Protein 3PLW (pdb70)

Foldseek 3Di:
DDDDDPVLVVLLVLQLQAFFLQVVVVVDGHRAWDWDFPDDDDDPPRSNQIHTHDPQQAEDPDPVVVCVVVVLRHHCHHDVPTHHQVSNCVSGNHSVVSSVVSCVVSVHDD

CATH classification: 3.30.40.190

Radius of gyration: 13.59 Å; Cα contacts (8 Å, |Δi|>4): 209; chains: 1; bounding box: 37×36×23 Å

Organism: Escherichia phage P1 (NCBI:txid2886926)

B-factor: mean 15.7, std 9.68, range [6.44, 81.88]

GO terms:
  GO:0008047 enzyme activator activity (F, EXP)

Solvent-accessible surface area: 6330 Å² total; per-residue (Å²): 91,75,112,35,73,71,91,2,121,151,26,5,96,34,0,33,87,18,25,0,3,0,2,102,77,58,67,54,116,25,120,150,37,56,51,7,35,29,49,41,139,93,52,122,21,2,12,61,74,10,0,0,0,8,122,76,0,19,104,80,28,2,65,70,119,45,52,148,152,76,71,35,12,2,0,7,83,62,60,69,153,26,16,15,118,183,63,0,48,138,54,14,64,38,14,104,97,0,12,41,37,0,24,129,65,25,142,27,185,122

InterPro domains:
  IPR031875 Recombination enhancement, RecA-dependent nuclease [PF16786] (80-182)

Sequence (110 aa):
GRTTPTAEEERRRRIIANALGALPCIACYMHGVISSNEEVSLHHIAGRTAPGCHKKQLPLCRWHHQHAAPAEVREKKYPWLVPVHADGVVGGKKEFTLLNKSEMELLADAYYEEMMANIMMH

Nearest PDB structures (foldseek):
  3plw-assembly1_A  TM=1.009E+00  e=2.346E-23  Punavirus P1
  3kds-assembly1_E  TM=2.703E-01  e=4.495E+00  Thermotoga maritima

Secondary structure (P-SEA, 3-state):
cccccaaaaaaaaaaaacccaaaaaacccccbbbbbbccccccccccccccccccccccccccaaaaaacccccccccccccccaaaaaaacccaaaaaaaaaaaacccc

Structure (mmCIF, N/CA/C/O backbone):
data_3PLW
#
_entry.id   3PLW
#
_cell.length_a   71.733
_cell.length_b   71.733
_cell.length_c   54.236
_cell.angle_alpha   90.000
_cell.angle_beta   90.000
_cell.angle_gamma   120.000
#
_symmetry.space_group_name_H-M   'P 32 2 1'
#
loop_
_entity.id
_entity.type
_entity.pdbx_description
1 polymer 'Recombination enhancement function protein'
2 non-polymer 'ZINC ION'
3 non-polymer 'SULFATE ION'
4 water water
#
loop_
_atom_site.group_PDB
_atom_site.id
_atom_site.type_symbol
_atom_site.label_atom_id
_atom_site.label_alt_id
_atom_site.label_comp_id
_atom_site.label_asym_id
_atom_site.label_entity_id
_atom_site.label_seq_id
_atom_site.pdbx_PDB_ins_code
_atom_site.Cartn_x
_atom_site.Cartn_y
_atom_site.Cartn_z
_atom_site.occupancy
_atom_site.B_iso_or_equiv
_atom_site.auth_seq_id
_atom_site.auth_comp_id
_atom_site.auth_asym_id
_atom_site.auth_atom_id
_atom_site.pdbx_PDB_model_num
ATOM 1 N N . GLY A 1 77 ? 6.569 23.586 10.588 1.00 21.72 77 GLY A N 1
ATOM 2 C CA . GLY A 1 77 ? 6.524 24.834 11.409 1.00 20.54 77 GLY A CA 1
ATOM 3 C C . GLY A 1 77 ? 5.825 25.988 10.705 1.00 19.98 77 GLY A C 1
ATOM 4 O O . GLY A 1 77 ? 5.069 25.791 9.747 1.00 21.06 77 GLY A O 1
ATOM 5 N N . ARG A 1 78 ? 6.093 27.199 11.179 1.00 17.85 78 ARG A N 1
ATOM 6 C CA . ARG A 1 78 ? 5.488 28.410 10.633 1.00 16.19 78 ARG A CA 1
ATOM 7 C C . ARG A 1 78 ? 6.206 28.827 9.342 1.00 15.78 78 ARG A C 1
ATOM 8 O O . ARG A 1 78 ? 7.434 28.837 9.299 1.00 15.24 78 ARG A O 1
ATOM 16 N N . THR A 1 79 ? 5.462 29.184 8.287 1.00 15.62 79 THR A N 1
ATOM 17 C CA A THR A 1 79 ? 6.135 29.654 7.063 0.00 15.92 79 THR A CA 1
ATOM 18 C CA B THR A 1 79 ? 6.127 29.656 7.066 1.00 16.27 79 THR A CA 1
ATOM 19 C C . THR A 1 79 ? 6.886 30.970 7.374 1.00 14.79 79 THR A C 1
ATOM 20 O O . THR A 1 79 ? 6.402 31.788 8.161 1.00 13.55 79 THR A O 1
ATOM 27 N N . PRO A 1 80 ? 8.088 31.151 6.814 1.00 14.73 80 PRO A N 1
ATOM 28 C CA . PRO A 1 80 ? 8.847 32.355 7.134 1.00 14.49 80 PRO A CA 1
ATOM 29 C C . PRO A 1 80 ? 8.232 33.625 6.553 1.00 13.61 80 PRO A C 1
ATOM 30 O O . PRO A 1 80 ? 7.614 33.597 5.477 1.00 14.43 80 PRO A O 1
ATOM 34 N N . THR A 1 81 ? 8.404 34.735 7.259 1.00 12.18 81 THR A N 1
ATOM 35 C CA . THR A 1 81 ? 8.037 36.040 6.716 1.00 11.65 81 THR A CA 1
ATOM 36 C C . THR A 1 81 ? 9.043 36.436 5.650 1.00 12.78 81 THR A C 1
ATOM 37 O O . THR A 1 81 ? 10.096 35.808 5.524 1.00 12.91 81 THR A O 1
ATOM 41 N N . ALA A 1 82 ? 8.728 37.483 4.897 1.00 13.25 82 ALA A N 1
ATOM 42 C CA . ALA A 1 82 ? 9.637 37.978 3.863 1.00 13.67 82 ALA A CA 1
ATOM 43 C C . ALA A 1 82 ? 10.965 38.405 4.487 1.00 14.43 82 ALA A C 1
ATOM 44 O O . ALA A 1 82 ? 12.036 38.103 3.924 1.00 14.16 82 ALA A O 1
ATOM 46 N N . GLU A 1 83 ? 10.909 39.068 5.646 1.00 14.16 83 GLU A N 1
ATOM 47 C CA A GLU A 1 83 ? 12.118 39.483 6.349 0.50 14.54 83 GLU A CA 1
ATOM 48 C CA B GLU A 1 83 ? 12.121 39.483 6.351 0.50 14.37 83 GLU A CA 1
ATOM 49 C C . GLU A 1 83 ? 12.920 38.269 6.808 1.00 14.06 83 GLU A C 1
ATOM 50 O O . GLU A 1 83 ? 14.143 38.244 6.668 1.00 13.73 83 GLU A O 1
ATOM 61 N N . GLU A 1 84 ? 12.235 37.254 7.328 1.00 12.90 84 GLU A N 1
ATOM 62 C CA . GLU A 1 84 ? 12.928 36.003 7.697 1.00 12.65 84 GLU A CA 1
ATOM 63 C C . GLU A 1 84 ? 13.593 35.338 6.491 1.00 13.32 84 GLU A C 1
ATOM 64 O O . GLU A 1 84 ? 14.704 34.817 6.602 1.00 13.39 84 GLU A O 1
ATOM 70 N N . ARG A 1 85 ? 12.914 35.343 5.342 1.00 13.28 85 ARG A N 1
ATOM 71 C CA A ARG A 1 85 ? 13.461 34.781 4.102 0.50 13.54 85 ARG A CA 1
ATOM 72 C CA B ARG A 1 85 ? 13.485 34.751 4.133 0.50 13.46 85 ARG A CA 1
ATOM 73 C C . ARG A 1 85 ? 14.738 35.509 3.699 1.00 13.42 85 ARG A C 1
ATOM 74 O O . ARG A 1 85 ? 15.729 34.881 3.295 1.00 13.52 85 ARG A O 1
ATOM 89 N N . ARG A 1 86 ? 14.715 36.836 3.794 1.00 13.14 86 ARG A N 1
ATOM 90 C CA A ARG A 1 86 ? 15.886 37.632 3.434 0.50 13.64 86 ARG A CA 1
ATOM 91 C CA B ARG A 1 86 ? 15.887 37.648 3.447 0.50 13.45 86 ARG A CA 1
ATOM 92 C C . ARG A 1 86 ? 17.080 37.281 4.321 1.00 13.50 86 ARG A C 1
ATOM 93 O O . ARG A 1 86 ? 18.198 37.067 3.822 1.00 13.94 86 ARG A O 1
ATOM 108 N N . ILE A 1 87 ? 16.842 37.201 5.626 1.00 12.55 87 ILE A N 1
ATOM 109 C CA A ILE A 1 87 ? 17.888 36.869 6.591 0.50 12.18 87 ILE A CA 1
ATOM 110 C CA B ILE A 1 87 ? 17.917 36.884 6.556 0.50 12.10 87 ILE A CA 1
ATOM 111 C C . ILE A 1 87 ? 18.398 35.442 6.387 1.00 11.71 87 ILE A C 1
ATOM 112 O O . ILE A 1 87 ? 19.620 35.209 6.314 1.00 11.12 87 ILE A O 1
ATOM 121 N N . ALA A 1 88 ? 17.469 34.493 6.297 1.00 11.21 88 ALA A N 1
ATOM 122 C CA . ALA A 1 88 ? 17.824 33.086 6.106 1.00 11.33 88 ALA A CA 1
ATOM 123 C C . ALA A 1 88 ? 18.633 32.901 4.829 1.00 11.42 88 ALA A C 1
ATOM 124 O O . ALA A 1 88 ? 19.626 32.150 4.812 1.00 11.94 88 ALA A O 1
ATOM 126 N N . ASN A 1 89 ? 18.222 33.578 3.759 1.00 11.58 89 ASN A N 1
ATOM 127 C CA . ASN A 1 89 ? 18.942 33.483 2.487 1.00 10.69 89 ASN A CA 1
ATOM 128 C C . ASN A 1 89 ? 20.351 34.030 2.596 1.00 11.05 89 ASN A C 1
ATOM 129 O O . ASN A 1 89 ? 21.280 33.464 1.996 1.00 11.35 89 ASN A O 1
ATOM 134 N N . ALA A 1 90 ? 20.526 35.111 3.351 1.00 10.07 90 ALA A N 1
ATOM 135 C CA . ALA A 1 90 ? 21.880 35.641 3.596 1.00 10.62 90 ALA A CA 1
ATOM 136 C C . ALA A 1 90 ? 22.744 34.659 4.391 1.00 10.57 90 ALA A C 1
ATOM 137 O O . ALA A 1 90 ? 23.925 34.428 4.053 1.00 11.18 90 ALA A O 1
ATOM 139 N N . LEU A 1 91 ? 22.159 34.078 5.432 1.00 10.91 91 LEU A N 1
ATOM 140 C CA . LEU A 1 91 ? 22.866 33.097 6.264 1.00 10.82 91 LEU A CA 1
ATOM 141 C C . LEU A 1 91 ? 23.228 31.864 5.451 1.00 11.37 91 LEU A C 1
ATOM 142 O O . LEU A 1 91 ? 24.335 31.319 5.604 1.00 11.60 91 LEU A O 1
ATOM 147 N N . GLY A 1 92 ? 22.325 31.444 4.562 1.00 10.91 9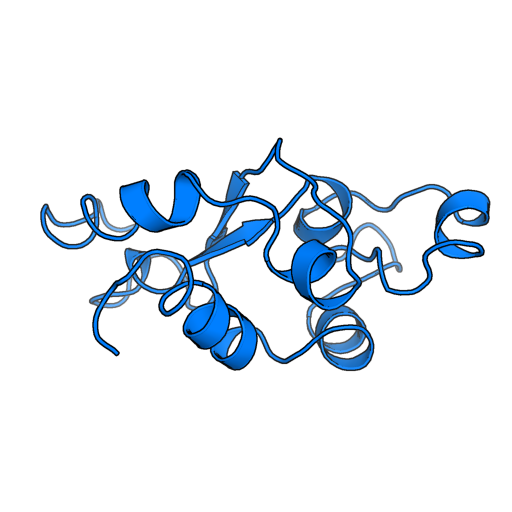2 GLY A N 1
ATOM 148 C CA . GLY A 1 92 ? 22.513 30.212 3.789 1.00 11.19 92 GLY A CA 1
ATOM 149 C C . GLY A 1 92 ? 23.562 30.311 2.690 1.00 11.35 92 GLY A C 1
ATOM 150 O O . GLY A 1 92 ? 23.949 29.291 2.116 1.00 12.66 92 GLY A O 1
ATOM 151 N N . ALA A 1 93 ? 24.005 31.533 2.398 1.00 11.48 93 ALA A N 1
ATOM 152 C CA . ALA A 1 93 ? 25.070 31.789 1.427 1.00 12.25 93 ALA A CA 1
ATOM 153 C C . ALA A 1 93 ? 26.472 31.769 2.061 1.00 12.31 93 ALA A C 1
ATOM 154 O O . ALA A 1 93 ? 27.484 31.944 1.374 1.00 13.78 93 ALA A O 1
ATOM 156 N N . LEU A 1 94 ? 26.538 31.557 3.375 1.00 11.03 94 LEU A N 1
ATOM 157 C CA . LEU A 1 94 ? 27.811 31.532 4.104 1.00 10.50 94 LEU A CA 1
ATOM 158 C C . LEU A 1 94 ? 28.383 30.124 4.142 1.00 9.70 94 LEU A C 1
ATOM 159 O O . LEU A 1 94 ? 27.650 29.154 4.010 1.00 10.74 94 LEU A O 1
ATOM 164 N N . PRO A 1 95 ? 29.712 30.015 4.323 1.00 9.76 95 PRO A N 1
ATOM 165 C CA . PRO A 1 95 ? 30.267 28.692 4.622 1.00 9.06 95 PRO A CA 1
ATOM 166 C C . PRO A 1 95 ? 29.961 28.286 6.070 1.00 8.63 95 PRO A C 1
ATOM 167 O O . PRO A 1 95 ? 29.403 29.088 6.836 1.00 9.36 95 PRO A O 1
ATOM 171 N N . CYS A 1 96 ? 30.3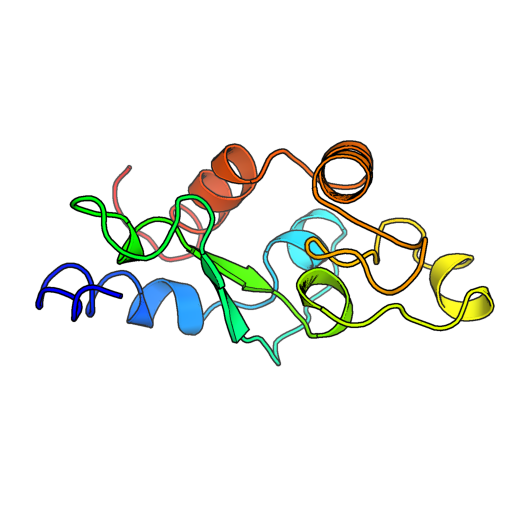15 27.058 6.442 1.00 7.89 96 CYS A N 1
ATOM 172 C CA . CYS A 1 96 ? 29.982 26.549 7.772 1.00 7.73 96 CYS A CA 1
ATOM 173 C C . CYS A 1 96 ? 30.570 27.457 8.844 1.00 7.82 96 CYS A C 1
ATOM 174 O O . CYS A 1 96 ? 31.769 27.685 8.887 1.00 7.51 96 CYS A O 1
ATOM 177 N N . ILE A 1 97 ? 29.731 27.977 9.726 1.00 8.06 97 ILE A N 1
ATOM 178 C CA . ILE A 1 97 ? 30.200 28.953 10.692 1.00 8.83 97 ILE A CA 1
ATOM 179 C C . ILE A 1 97 ? 31.012 28.300 11.822 1.00 8.63 97 ILE A C 1
ATOM 180 O O . ILE A 1 97 ? 31.862 28.959 12.427 1.00 8.69 97 ILE A O 1
ATOM 185 N N . ALA A 1 98 ? 30.761 27.013 12.088 1.00 8.06 98 ALA A N 1
ATOM 186 C CA . ALA A 1 98 ? 31.539 26.283 13.090 1.00 8.26 98 ALA A CA 1
ATOM 187 C C . ALA A 1 98 ? 32.918 25.956 12.514 1.00 8.30 98 ALA A C 1
ATOM 188 O O . ALA A 1 98 ? 33.929 26.198 13.165 1.00 8.77 98 ALA A O 1
ATOM 190 N N . CYS A 1 99 ? 32.981 25.417 11.296 1.00 7.78 99 CYS A N 1
ATOM 191 C CA . CYS A 1 99 ? 34.289 25.177 10.651 1.00 7.99 99 CYS A CA 1
ATOM 192 C C . CYS A 1 99 ? 35.103 26.470 10.571 1.00 7.82 99 CYS A C 1
ATOM 193 O O . CYS A 1 99 ? 36.327 26.459 10.777 1.00 8.09 99 CYS A O 1
ATOM 196 N N . TYR A 1 100 ? 34.430 27.586 10.310 1.00 8.20 100 TYR A N 1
ATOM 197 C CA . TYR A 1 100 ? 35.104 28.859 10.100 1.00 9.06 100 TYR A CA 1
ATOM 198 C C . TYR A 1 100 ? 35.950 29.296 11.300 1.00 9.41 100 TYR A C 1
ATOM 199 O O . TYR A 1 100 ? 37.072 29.804 11.128 1.00 10.08 100 TYR A O 1
ATOM 208 N N . MET A 1 101 ? 35.442 29.076 12.510 1.00 9.43 101 MET A N 1
ATOM 209 C CA . MET A 1 101 ? 36.229 29.448 13.701 1.00 9.42 101 MET A CA 1
ATOM 210 C C . MET A 1 101 ? 37.510 28.626 13.876 1.00 9.44 101 MET A C 1
ATOM 211 O O . MET A 1 101 ? 38.416 29.008 14.635 1.00 10.18 101 MET A O 1
ATOM 216 N N . HIS A 1 102 ? 37.562 27.493 13.178 1.00 8.12 102 HIS A N 1
ATOM 217 C CA . HIS A 1 102 ? 38.708 26.597 13.192 1.00 8.19 102 HIS A CA 1
ATOM 218 C C . HIS A 1 102 ? 39.591 26.800 11.970 1.00 8.59 102 HIS A C 1
ATOM 219 O O . HIS A 1 102 ? 40.522 26.031 11.738 1.00 9.40 102 HIS A O 1
ATOM 226 N N . GLY A 1 103 ? 39.309 27.850 11.210 1.00 8.82 103 GLY A N 1
ATOM 227 C CA . GLY A 1 103 ? 40.134 28.168 10.049 1.00 8.75 103 GLY A CA 1
ATOM 228 C C . GLY A 1 103 ? 39.807 27.376 8.803 1.0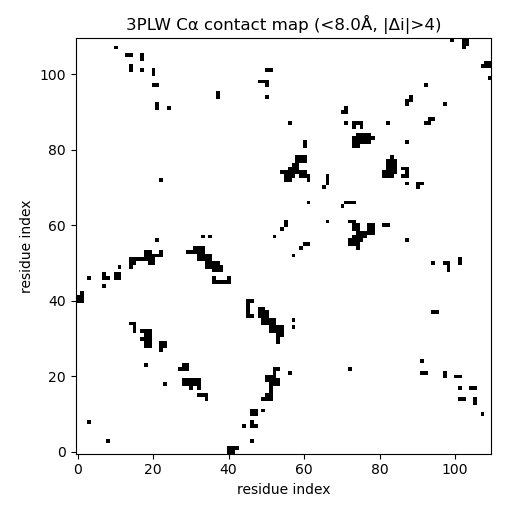0 8.88 103 GLY A C 1
ATOM 229 O O . GLY A 1 103 ? 40.556 27.441 7.828 1.00 9.80 103 GLY A O 1
ATOM 230 N N . VAL A 1 104 ? 38.708 26.615 8.826 1.00 8.66 104 VAL A N 1
ATOM 231 C CA . VAL A 1 104 ? 38.353 25.723 7.721 1.00 8.89 104 VAL A CA 1
ATOM 232 C C . VAL A 1 104 ? 37.193 26.318 6.952 1.00 8.73 104 VAL A C 1
ATOM 233 O O . VAL A 1 104 ? 36.240 26.822 7.551 1.00 8.58 104 VAL A O 1
ATOM 237 N N . ILE A 1 105 ? 37.293 26.297 5.622 1.00 9.11 105 ILE A N 1
AT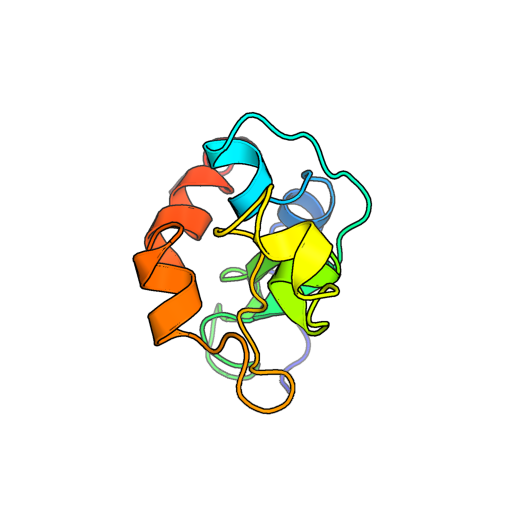OM 238 C CA . ILE A 1 105 ? 36.215 26.779 4.753 1.00 9.33 105 ILE A CA 1
ATOM 239 C C . ILE A 1 105 ? 35.473 25.578 4.181 1.00 9.42 105 ILE A C 1
ATOM 240 O O . ILE A 1 105 ? 35.984 24.838 3.318 1.00 9.27 105 ILE A O 1
ATOM 245 N N . SER A 1 106 ? 34.266 25.375 4.708 1.00 9.24 10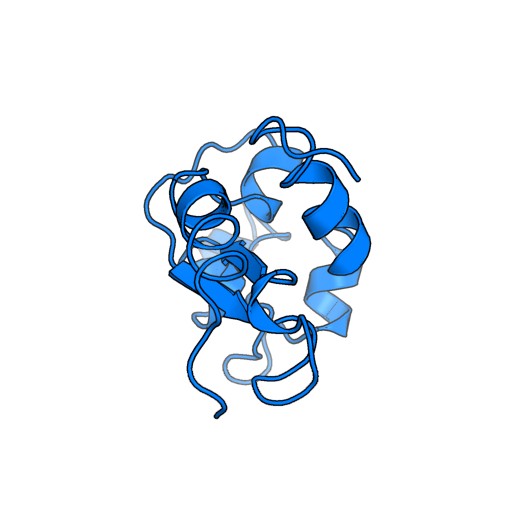6 SER A N 1
ATOM 246 C CA A SER A 1 106 ? 33.399 24.270 4.319 0.50 9.84 106 SER A CA 1
ATOM 247 C CA B SER A 1 106 ? 33.420 24.279 4.299 0.50 10.31 106 SER A CA 1
ATOM 248 C C . SER A 1 106 ? 32.157 24.876 3.706 1.00 10.49 106 SER A C 1
ATOM 249 O O . SER A 1 106 ? 31.266 25.315 4.425 1.00 10.62 106 SER A O 1
ATOM 254 N N . ASN A 1 107 ? 32.093 24.908 2.381 1.00 10.83 107 ASN A N 1
ATOM 255 C CA . ASN A 1 107 ? 31.048 25.714 1.760 1.00 11.63 107 ASN A CA 1
ATOM 256 C C . ASN A 1 107 ? 29.797 24.969 1.292 1.00 12.79 107 ASN A C 1
ATOM 257 O O . ASN A 1 107 ? 28.900 25.592 0.722 1.00 14.48 107 ASN A O 1
ATOM 262 N N . GLU A 1 108 ? 29.734 23.664 1.556 1.00 12.14 108 GLU A N 1
ATOM 263 C CA A GLU A 1 108 ? 28.527 22.892 1.301 0.50 12.66 108 GLU A CA 1
ATOM 264 C CA B GLU A 1 108 ? 28.536 22.860 1.309 0.50 13.05 108 GLU A CA 1
ATOM 265 C C . GLU A 1 108 ? 27.762 22.786 2.620 1.00 12.61 108 GLU A C 1
ATOM 266 O O . GLU A 1 108 ? 28.109 21.990 3.505 1.00 13.71 108 GLU A O 1
ATOM 277 N N . VAL A 1 109 ? 26.740 23.621 2.758 1.00 11.80 109 VAL A N 1
ATOM 278 C CA . VAL A 1 109 ? 26.034 23.777 4.029 1.00 12.07 109 VAL A CA 1
ATOM 279 C C . VAL A 1 109 ? 24.529 23.615 3.915 1.00 11.70 109 VAL A C 1
ATOM 280 O O . VAL A 1 109 ? 23.961 23.670 2.819 1.00 13.17 109 VAL A O 1
ATOM 284 N N . SER A 1 110 ? 23.910 23.405 5.068 1.00 11.51 110 SER A N 1
ATOM 285 C CA . SER A 1 110 ? 22.461 23.523 5.233 1.00 12.22 110 SER A CA 1
ATOM 286 C C . SER A 1 110 ? 22.216 24.422 6.430 1.00 11.65 110 SER A C 1
ATOM 287 O O . SER A 1 110 ? 23.113 24.636 7.251 1.00 10.86 110 SER A O 1
ATOM 290 N N . LEU A 1 111 ? 21.000 24.943 6.544 1.00 10.77 111 LEU A N 1
ATOM 291 C CA . LEU A 1 111 ? 20.642 25.755 7.683 1.00 10.58 111 LEU A CA 1
ATOM 292 C C . LEU A 1 111 ? 20.095 24.937 8.844 1.00 10.30 111 LEU A C 1
ATOM 293 O O . LEU A 1 111 ? 19.280 24.013 8.673 1.00 12.13 111 LEU A O 1
ATOM 298 N N . HIS A 1 112 ? 20.551 25.323 10.034 1.00 10.11 112 HIS A N 1
ATOM 299 C CA . HIS A 1 112 ? 20.171 24.703 11.288 1.00 10.05 112 HIS A CA 1
ATOM 300 C C . HIS A 1 112 ? 19.372 25.692 12.152 1.00 9.92 112 HIS A C 1
ATOM 301 O O . HIS A 1 112 ? 19.843 26.790 12.435 1.00 10.60 112 HIS A O 1
ATOM 308 N N . HIS A 1 113 ? 18.171 25.285 12.561 1.00 10.02 113 HIS A N 1
ATOM 309 C CA . HIS A 1 113 ? 17.357 26.093 13.465 1.00 10.76 113 HIS A CA 1
ATOM 310 C C . HIS A 1 113 ? 17.866 25.980 14.885 1.00 10.74 113 HIS A C 1
ATOM 311 O O . HIS A 1 113 ? 17.968 24.879 15.427 1.00 11.13 113 HIS A O 1
ATOM 318 N N . ILE A 1 114 ? 18.157 27.126 15.480 1.00 11.77 114 ILE A N 1
ATOM 319 C CA . ILE A 1 114 ? 18.629 27.210 16.864 1.00 12.82 114 ILE A CA 1
ATOM 320 C C . ILE A 1 114 ? 17.466 27.219 17.856 1.00 14.26 114 ILE A C 1
ATOM 321 O O . ILE A 1 114 ? 17.576 26.652 18.953 1.00 15.53 114 ILE A O 1
ATOM 326 N N . ALA A 1 115 ? 16.361 27.855 17.467 1.00 14.12 115 ALA A N 1
ATOM 327 C CA . ALA A 1 115 ? 15.275 28.163 18.400 1.00 14.70 115 ALA A CA 1
ATOM 328 C C . ALA A 1 115 ? 13.915 27.740 17.844 1.00 13.95 115 ALA A C 1
ATOM 329 O O . ALA A 1 115 ? 12.919 28.476 17.949 1.00 13.82 115 ALA A O 1
ATOM 331 N N . GLY A 1 116 ? 13.872 26.557 17.249 1.00 13.54 116 GLY A N 1
ATOM 332 C CA . GLY A 1 116 ? 12.629 25.978 16.766 1.00 13.45 116 GLY A CA 1
A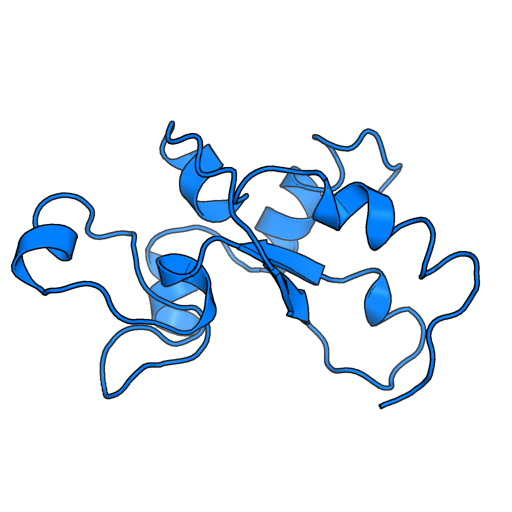TOM 333 C C . GLY A 1 116 ? 12.165 26.558 15.445 1.00 13.34 116 GLY A C 1
ATOM 334 O O . GLY A 1 116 ? 12.874 27.344 14.800 1.00 13.01 116 GLY A O 1
ATOM 335 N N . ARG A 1 117 ? 10.951 26.178 15.061 1.00 13.46 117 ARG A N 1
ATOM 336 C CA . ARG A 1 117 ? 10.427 26.514 13.748 1.00 13.94 117 ARG A CA 1
ATOM 337 C C . ARG A 1 117 ? 9.099 27.260 13.804 1.00 13.84 117 ARG A C 1
ATOM 338 O O . ARG A 1 117 ? 8.473 27.471 12.759 1.00 14.34 117 ARG A O 1
ATOM 346 N N . THR A 1 118 ? 8.674 27.690 14.995 1.00 12.89 118 THR A N 1
ATOM 347 C CA . THR A 1 118 ? 7.348 28.326 15.121 1.00 12.71 118 THR A CA 1
ATOM 348 C C . THR A 1 118 ? 7.315 29.725 15.751 1.00 12.01 118 THR A C 1
ATOM 349 O O . THR A 1 118 ? 6.492 30.560 15.364 1.00 12.77 118 THR A O 1
ATOM 353 N N . ALA A 1 119 ? 8.175 29.985 16.734 1.00 11.21 119 ALA A N 1
ATOM 354 C CA . ALA A 1 119 ? 8.112 31.263 17.452 1.00 10.58 119 ALA A CA 1
ATOM 355 C C . ALA A 1 119 ? 8.483 32.432 16.526 1.00 10.98 119 ALA A C 1
ATOM 356 O O . ALA A 1 119 ? 9.245 32.245 15.566 1.00 10.36 119 ALA A O 1
ATOM 358 N N . PRO A 1 120 ? 7.981 33.645 16.806 1.00 10.48 120 PRO A N 1
ATOM 359 C CA . PRO A 1 120 ? 8.319 34.764 15.931 1.00 10.56 120 PRO A CA 1
ATOM 360 C C . PRO A 1 120 ? 9.823 34.957 15.824 1.00 10.54 120 PRO A C 1
ATOM 361 O O . PRO A 1 120 ? 10.544 34.851 16.821 1.00 10.87 120 PRO A O 1
ATOM 365 N N . GLY A 1 121 ? 10.278 35.212 14.604 1.00 10.45 121 GLY A N 1
ATOM 366 C CA . GLY A 1 121 ? 11.682 35.461 14.319 1.00 10.36 121 GLY A CA 1
ATOM 367 C C . GLY A 1 121 ? 12.562 34.231 14.323 1.00 10.42 121 GLY A C 1
ATOM 368 O O . GLY A 1 121 ? 13.770 34.363 14.126 1.00 11.15 121 GLY A O 1
ATOM 369 N N . CYS A 1 122 ? 11.990 33.048 14.534 1.00 9.96 122 CYS A N 1
ATOM 370 C CA . CYS A 1 122 ? 12.821 31.836 14.676 1.00 10.16 122 CYS A CA 1
ATOM 371 C C . CYS A 1 122 ? 13.667 31.554 13.434 1.00 10.16 122 CYS A C 1
ATOM 372 O O . CYS A 1 122 ? 14.772 31.009 13.537 1.00 9.78 122 CYS A O 1
ATOM 375 N N . HIS A 1 123 ? 13.164 31.919 12.258 1.00 10.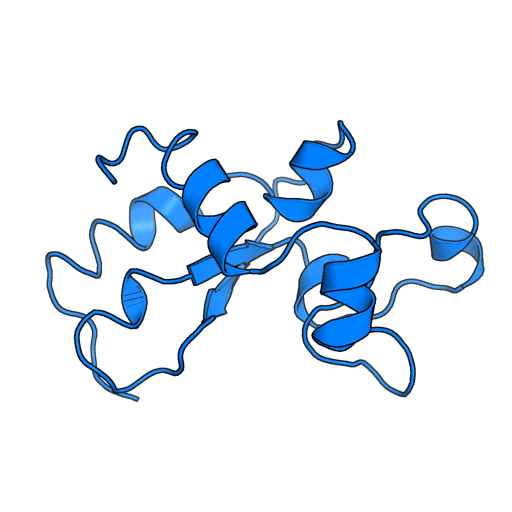02 123 HIS A N 1
ATOM 376 C CA . HIS A 1 123 ? 13.897 31.645 11.023 1.00 10.24 123 HIS A CA 1
ATOM 377 C C . HIS A 1 123 ? 15.057 32.610 10.801 1.00 10.58 123 HIS A C 1
ATOM 378 O O . HIS A 1 123 ? 15.870 32.411 9.888 1.00 10.82 123 HIS A O 1
ATOM 385 N N . LYS A 1 124 ? 15.146 33.655 11.624 1.00 10.77 124 LYS A N 1
ATOM 386 C CA . LYS A 1 124 ? 16.340 34.501 11.625 1.00 11.11 124 LYS A CA 1
ATOM 387 C C . LYS A 1 124 ? 17.454 33.868 12.459 1.00 11.02 124 LYS A C 1
ATOM 388 O O . LYS A 1 124 ? 18.610 34.323 12.398 1.00 11.88 124 LYS A O 1
ATOM 394 N N . LYS A 1 125 ? 17.115 32.855 13.256 1.00 10.02 125 LYS A N 1
ATOM 395 C CA . LYS A 1 125 ? 18.059 32.277 14.212 1.00 10.23 125 LYS A CA 1
ATOM 396 C C . LYS A 1 125 ? 18.492 30.908 13.701 1.00 9.47 125 LYS A C 1
ATOM 397 O O . LYS A 1 125 ? 18.097 29.861 14.216 1.00 10.23 125 LYS A O 1
ATOM 403 N N . GLN A 1 126 ? 19.288 30.940 12.631 1.00 9.28 126 GLN A N 1
ATOM 404 C CA . GLN A 1 126 ? 19.754 29.707 11.988 1.00 8.95 126 GLN A CA 1
ATOM 405 C C . GLN A 1 126 ? 21.243 29.800 11.716 1.00 8.63 126 GLN A C 1
ATOM 406 O O . GLN A 1 126 ? 21.773 30.882 11.443 1.00 9.66 126 GLN A O 1
ATOM 412 N N . LEU A 1 127 ? 21.913 28.652 11.794 1.00 8.73 127 LEU A N 1
ATOM 413 C CA . LEU A 1 127 ? 23.336 28.595 11.468 1.00 9.08 127 LEU A CA 1
ATOM 414 C C . LEU A 1 127 ? 23.568 27.830 10.179 1.00 8.79 127 LEU A C 1
ATOM 415 O O . LEU A 1 127 ? 22.995 26.755 9.982 1.00 9.21 127 LEU A O 1
ATOM 420 N N . PRO A 1 128 ? 24.473 28.347 9.325 1.00 8.45 128 PRO A N 1
ATOM 421 C CA . PRO A 1 128 ? 24.943 27.537 8.188 1.00 8.55 128 PRO A CA 1
ATOM 422 C C . PRO A 1 128 ? 25.966 26.524 8.691 1.00 8.14 128 PRO A C 1
ATOM 423 O O . PRO A 1 128 ? 26.998 26.922 9.265 1.00 8.49 128 PRO A O 1
ATOM 427 N N . LEU A 1 129 ? 25.667 25.247 8.503 1.00 8.13 129 LEU A N 1
ATOM 428 C CA . LEU A 1 129 ? 26.545 24.191 9.004 1.00 8.13 129 LEU A CA 1
ATOM 429 C C . LEU A 1 129 ? 26.803 23.151 7.944 1.00 8.02 129 LEU A C 1
ATOM 430 O O . LEU A 1 129 ? 25.896 22.795 7.181 1.00 8.95 129 LEU A O 1
ATOM 435 N N . CYS A 1 130 ? 28.042 22.655 7.904 1.00 7.86 130 CYS A N 1
ATOM 436 C CA . CYS A 1 130 ? 28.383 21.529 7.025 1.00 7.68 130 CYS A CA 1
ATOM 437 C C . CYS A 1 130 ? 27.692 20.251 7.504 1.00 7.64 130 CYS A C 1
ATOM 438 O O . CYS A 1 130 ? 27.130 20.208 8.608 1.00 7.94 130 CYS A O 1
ATOM 441 N N . ARG A 1 131 ? 27.741 19.194 6.699 1.00 7.81 131 ARG A N 1
ATOM 442 C CA . ARG A 1 131 ? 27.002 17.975 7.053 1.00 8.20 131 ARG A CA 1
ATOM 443 C C . ARG A 1 131 ? 27.483 17.372 8.381 1.00 8.09 131 ARG A C 1
ATOM 444 O O . ARG A 1 131 ? 26.694 16.800 9.143 1.00 9.37 131 ARG A O 1
ATOM 452 N N . TRP A 1 132 ? 28.774 17.526 8.661 1.00 7.73 132 TRP A N 1
ATOM 453 C CA . TRP A 1 132 ? 29.391 16.934 9.835 1.00 7.90 132 TRP A CA 1
ATOM 454 C C . TRP A 1 132 ? 29.143 17.744 11.103 1.00 7.99 132 TRP A C 1
ATOM 455 O O . TRP A 1 132 ? 29.263 17.210 12.203 1.00 9.76 132 TRP A O 1
ATOM 466 N N . HIS A 1 133 ? 28.813 19.022 10.938 1.00 7.77 133 HIS A N 1
ATOM 467 C CA . HIS A 1 133 ? 28.459 19.881 12.063 1.00 7.38 133 HIS A CA 1
ATOM 468 C C . HIS A 1 133 ? 26.955 19.947 12.259 1.00 8.41 133 HIS A C 1
ATOM 469 O O . HIS A 1 133 ? 26.504 20.459 13.290 1.00 8.26 133 HIS A O 1
ATOM 476 N N . HIS A 1 134 ? 26.178 19.426 11.300 1.00 9.16 134 HIS A N 1
ATOM 477 C CA . HIS A 1 134 ? 24.726 19.469 11.449 1.00 9.72 134 HIS A CA 1
ATOM 478 C C . HIS A 1 134 ? 24.132 18.159 11.956 1.00 10.03 134 HIS A C 1
ATOM 479 O O . HIS A 1 134 ? 23.658 18.107 13.096 1.00 10.38 134 HIS A O 1
ATOM 486 N N . GLN A 1 135 ? 24.160 17.110 11.136 1.00 11.12 135 GLN A N 1
ATOM 487 C CA . GLN A 1 135 ? 23.474 15.861 11.505 1.00 12.40 135 GLN A CA 1
ATOM 488 C C . GLN A 1 135 ? 24.309 14.589 11.413 1.00 12.12 135 GLN A C 1
ATOM 489 O O . GLN A 1 135 ? 23.877 13.553 11.913 1.00 13.28 135 GLN A O 1
ATOM 495 N N . HIS A 1 136 ? 25.477 14.636 10.771 1.00 11.01 136 HIS A N 1
ATOM 496 C CA . HIS A 1 136 ? 26.238 13.408 10.480 1.00 11.40 136 HIS A CA 1
ATOM 497 C C . HIS A 1 136 ? 27.502 13.313 11.323 1.00 11.24 136 HIS A C 1
ATOM 498 O O . HIS A 1 136 ? 28.256 14.277 11.390 1.00 11.03 136 HIS A O 1
ATOM 505 N N . ALA A 1 137 ? 27.757 12.161 11.937 1.00 10.96 137 ALA A N 1
ATOM 506 C CA . ALA A 1 137 ? 29.018 11.958 12.649 1.00 11.05 137 ALA A CA 1
ATOM 507 C C . ALA A 1 137 ? 30.088 11.433 11.709 1.00 11.11 137 ALA A C 1
ATOM 508 O O . ALA A 1 137 ? 29.922 10.374 11.093 1.00 11.94 137 ALA A O 1
ATOM 510 N N . ALA A 1 138 ? 31.187 12.176 11.602 1.00 10.42 138 ALA A N 1
ATOM 511 C CA . ALA A 1 138 ? 32.315 11.747 10.796 1.00 10.77 138 ALA A CA 1
ATOM 512 C C . ALA A 1 138 ? 32.972 10.520 11.427 1.00 10.66 138 ALA A C 1
ATOM 513 O O . ALA A 1 138 ? 32.788 10.258 12.611 1.00 10.77 138 ALA A O 1
ATOM 515 N N . PRO A 1 139 ? 33.719 9.743 10.640 1.00 11.01 139 PRO A N 1
ATOM 516 C CA . PRO A 1 139 ? 34.445 8.615 11.227 1.00 11.20 139 PRO A CA 1
ATOM 517 C C . PRO A 1 139 ? 35.350 9.062 12.368 1.00 11.17 139 PRO A C 1
ATOM 518 O O . PRO A 1 139 ? 35.892 10.172 12.342 1.00 10.58 139 PRO A O 1
ATOM 522 N N . ALA A 1 140 ? 35.517 8.204 13.371 1.00 11.20 140 ALA A N 1
ATOM 523 C CA . ALA A 1 140 ? 36.321 8.552 14.544 1.00 11.25 140 ALA A CA 1
ATOM 524 C C . ALA A 1 140 ? 37.747 8.959 14.188 1.00 11.17 140 ALA A C 1
ATOM 525 O O . ALA A 1 140 ? 38.308 9.854 14.811 1.00 11.12 140 ALA A O 1
ATOM 527 N N . GLU A 1 141 ? 38.318 8.297 13.181 1.00 12.17 141 GLU A N 1
ATOM 528 C CA . GLU A 1 141 ? 39.667 8.583 12.707 1.00 12.90 141 GLU A CA 1
ATOM 529 C C . GLU A 1 141 ? 39.770 10.009 12.150 1.00 11.27 141 GLU A C 1
ATOM 530 O O . GLU A 1 141 ? 40.805 10.672 12.270 1.00 11.53 141 GLU A O 1
ATOM 536 N N . VAL A 1 142 ? 38.680 10.472 11.534 1.00 10.35 142 VAL A N 1
ATOM 537 C CA . VAL A 1 142 ? 38.616 11.839 11.003 1.00 9.70 142 VAL A CA 1
ATOM 538 C C . VAL A 1 142 ? 38.467 12.844 12.152 1.00 9.69 142 VAL A C 1
ATOM 539 O O . VAL A 1 142 ? 39.161 13.862 12.195 1.00 9.72 142 VAL A O 1
ATOM 543 N N . ARG A 1 143 ? 37.596 12.526 13.106 1.00 9.20 143 ARG A N 1
ATOM 544 C CA . ARG A 1 143 ? 37.439 13.359 14.297 1.00 9.39 143 ARG A CA 1
ATOM 545 C C . ARG A 1 143 ? 38.703 13.392 15.165 1.00 9.51 143 ARG A C 1
ATOM 546 O O . ARG A 1 143 ? 38.939 14.363 15.871 1.00 9.81 143 ARG A O 1
ATOM 554 N N . GLU A 1 144 ? 39.557 12.377 15.069 1.00 9.55 144 GLU A N 1
ATOM 555 C CA . GLU A 1 144 ? 40.837 12.445 15.760 1.00 10.26 144 GLU A CA 1
ATOM 556 C C . GLU A 1 144 ? 41.663 13.638 15.251 1.00 10.20 144 GLU A C 1
ATOM 557 O O . GLU A 1 144 ? 42.309 14.331 16.038 1.00 10.68 144 GLU A O 1
ATOM 563 N N . LYS A 1 145 ? 41.613 13.893 13.940 1.00 9.52 145 LYS A N 1
ATOM 564 C CA A LYS A 1 145 ? 42.324 15.027 13.343 0.50 9.62 145 LYS A CA 1
ATOM 565 C CA B LYS A 1 145 ? 42.330 15.026 13.354 0.50 9.67 145 LYS A CA 1
ATOM 566 C C . LYS A 1 145 ? 41.557 16.336 13.560 1.00 9.10 145 LYS A C 1
ATOM 567 O O . LYS A 1 145 ? 42.163 17.403 13.760 1.00 9.69 145 LYS A O 1
ATOM 578 N N . TYR A 1 146 ? 40.225 16.248 13.510 1.00 8.86 146 TYR A N 1
ATOM 579 C CA . TYR A 1 146 ? 39.336 17.424 13.647 1.00 8.69 146 TYR A CA 1
ATOM 580 C C . TYR A 1 146 ? 38.359 17.185 14.793 1.00 8.91 146 TYR A C 1
ATOM 581 O O . TYR A 1 146 ? 37.192 16.901 14.567 1.00 8.39 146 TYR A O 1
ATOM 590 N N . PRO A 1 147 ? 38.835 17.299 16.046 1.00 9.24 147 PRO A N 1
ATOM 591 C CA . PRO A 1 147 ? 37.988 16.822 17.144 1.00 9.72 147 PRO A CA 1
ATOM 592 C C . PRO A 1 147 ? 36.719 17.656 17.355 1.00 9.46 147 PRO A C 1
ATOM 593 O O . PRO A 1 147 ? 35.733 17.143 17.892 1.00 11.31 147 PRO A O 1
ATOM 597 N N . TRP A 1 148 ? 36.758 18.905 16.897 1.00 8.91 148 TRP A N 1
ATOM 598 C CA . TRP A 1 148 ? 35.630 19.833 16.937 1.00 8.57 148 TRP A CA 1
ATOM 599 C C . TRP A 1 148 ? 34.555 19.540 15.880 1.00 8.37 148 TRP A C 1
ATOM 600 O O . TRP A 1 148 ? 33.495 20.185 15.878 1.00 8.16 148 TRP A O 1
ATOM 611 N N . LEU A 1 149 ? 34.812 18.564 15.002 1.00 7.79 149 LEU A N 1
ATOM 612 C CA . LEU A 1 149 ? 33.896 18.244 13.905 1.00 7.81 149 LEU A CA 1
ATOM 613 C C . LEU A 1 149 ? 32.824 17.269 14.397 1.00 8.12 149 LEU A C 1
ATOM 614 O O . LEU A 1 149 ? 32.875 16.066 14.119 1.00 8.37 149 LEU A O 1
ATOM 619 N N . VAL A 1 150 ? 31.859 17.804 15.150 1.00 7.91 150 VAL A N 1
ATOM 620 C CA . VAL A 1 150 ? 30.776 16.994 15.733 1.00 8.51 150 VAL A CA 1
ATOM 621 C C . VAL A 1 150 ? 29.434 17.639 15.384 1.00 8.02 150 VAL A C 1
ATOM 622 O O . VAL A 1 150 ? 29.346 18.867 15.262 1.00 8.66 150 VAL A O 1
ATOM 626 N N . PRO A 1 151 ? 28.388 16.820 15.206 1.00 8.34 151 PRO A N 1
ATOM 627 C CA . PRO A 1 151 ? 27.098 17.356 14.781 1.00 8.54 151 PRO A CA 1
ATOM 628 C C . PRO A 1 151 ? 26.278 17.925 15.932 1.00 8.53 151 PRO A C 1
ATOM 629 O O . PRO A 1 151 ? 26.238 17.343 17.020 1.00 9.73 151 PRO A O 1
ATOM 633 N N . VAL A 1 152 ? 25.630 19.059 15.692 1.00 8.67 152 VAL A N 1
ATOM 634 C CA . VAL A 1 152 ? 24.817 19.705 16.721 1.00 8.70 152 VAL A CA 1
ATOM 635 C C . VAL A 1 152 ? 23.583 18.858 17.064 1.00 9.40 152 VAL A C 1
ATOM 636 O O . VAL A 1 152 ? 23.105 18.909 18.199 1.00 10.24 152 VAL A O 1
ATOM 640 N N . HIS A 1 153 ? 23.087 18.076 16.102 1.00 10.14 153 HIS A N 1
ATOM 641 C CA . HIS A 1 153 ? 22.127 16.997 16.382 1.00 10.76 153 HIS A CA 1
ATOM 642 C C . HIS A 1 153 ? 22.916 15.709 16.542 1.00 11.52 153 HIS A C 1
ATOM 643 O O . HIS A 1 153 ? 23.589 15.278 15.601 1.00 12.27 153 HIS A O 1
ATOM 650 N N . ALA A 1 154 ? 22.839 15.089 17.712 1.00 11.89 154 ALA A N 1
ATOM 651 C CA . ALA A 1 154 ? 23.616 13.883 17.960 1.00 12.56 154 ALA A CA 1
ATOM 652 C C . ALA A 1 154 ? 23.351 12.818 16.901 1.00 13.28 154 ALA A C 1
ATOM 653 O O . ALA A 1 154 ? 22.211 12.626 16.454 1.00 13.98 154 ALA A O 1
ATOM 655 N N . ASP A 1 155 ? 24.413 12.135 16.498 1.00 13.82 155 ASP A N 1
ATOM 656 C CA . ASP A 1 155 ? 24.306 10.998 15.590 1.00 15.17 155 ASP A CA 1
ATOM 657 C C . ASP A 1 155 ? 24.868 9.830 16.382 1.00 15.77 155 ASP A C 1
ATOM 658 O O . ASP A 1 155 ? 26.072 9.741 16.603 1.00 16.06 155 ASP A O 1
ATOM 663 N N . GLY A 1 156 ? 23.975 8.962 16.861 1.00 17.09 156 GLY A N 1
ATOM 664 C CA . GLY A 1 156 ? 24.355 7.974 17.880 1.00 18.55 156 GLY A CA 1
ATOM 665 C C . GLY A 1 156 ? 24.811 8.712 19.130 1.00 18.77 156 GLY A C 1
ATOM 666 O O . GLY A 1 156 ? 24.119 9.617 19.608 1.00 19.73 156 GLY A O 1
ATOM 667 N N . VAL A 1 157 ? 25.990 8.363 19.631 1.00 19.30 157 VAL A N 1
ATOM 668 C CA . VAL A 1 157 ? 26.528 9.011 20.828 1.00 19.38 157 VAL A CA 1
ATOM 669 C C . VAL A 1 157 ? 27.594 10.070 20.515 1.00 18.48 157 VAL A C 1
ATOM 670 O O . VAL A 1 157 ? 28.366 10.462 21.391 1.00 19.95 157 VAL A O 1
ATOM 674 N N . VAL A 1 158 ? 27.632 10.529 19.269 1.00 16.42 158 VAL A N 1
ATOM 675 C CA . VAL A 1 158 ? 28.579 11.566 18.866 1.00 14.55 158 VAL A CA 1
ATOM 676 C C . VAL A 1 158 ? 27.818 12.865 18.665 1.00 13.86 158 VAL A C 1
ATOM 677 O O . VAL A 1 158 ? 26.817 12.888 17.966 1.00 13.88 158 VAL A O 1
ATOM 681 N N . GLY A 1 159 ? 28.297 13.943 19.279 1.00 12.95 159 GLY A N 1
ATOM 682 C CA . GLY A 1 159 ? 27.694 15.246 19.084 1.00 12.30 159 GLY A CA 1
ATOM 683 C C . GLY A 1 159 ? 26.568 15.556 20.051 1.00 11.85 159 GLY A C 1
ATOM 684 O O . GLY A 1 159 ? 26.559 15.080 21.198 1.00 12.90 159 GLY A O 1
ATOM 685 N N . GLY A 1 160 ? 25.621 16.347 19.570 1.00 10.73 160 GLY A N 1
ATOM 686 C CA . GLY A 1 160 ? 24.602 16.953 20.419 1.00 10.46 160 GLY A CA 1
ATOM 687 C C . GLY A 1 160 ? 25.019 18.365 20.792 1.00 10.87 160 GLY A C 1
ATOM 688 O O . GLY A 1 160 ? 26.188 18.751 20.650 1.00 9.97 160 GLY A O 1
ATOM 689 N N . LYS A 1 161 ? 24.062 19.140 21.288 1.00 10.38 161 LYS A N 1
ATOM 690 C CA . LYS A 1 161 ? 24.252 20.562 21.523 1.00 11.26 161 LYS A CA 1
ATOM 691 C C . LYS A 1 161 ? 25.395 20.848 22.494 1.00 10.36 161 LYS A C 1
ATOM 692 O O . LYS A 1 161 ? 26.164 21.784 22.288 1.00 10.13 161 LYS A O 1
ATOM 698 N N . LYS A 1 162 ? 25.482 20.062 23.560 1.00 9.64 162 LYS A N 1
ATOM 699 C CA . LYS A 1 162 ? 26.466 20.345 24.612 1.00 9.62 162 LYS A CA 1
ATOM 700 C C . LYS A 1 162 ? 27.889 20.088 24.131 1.00 9.19 162 LYS A C 1
ATOM 701 O O . LYS A 1 162 ? 28.764 20.936 24.327 1.00 9.25 162 LYS A O 1
ATOM 707 N N . GLU A 1 163 ? 28.109 18.950 23.470 1.00 9.04 163 GLU A N 1
ATOM 708 C CA . GLU A 1 163 ? 29.441 18.639 22.951 1.00 9.51 163 GLU A CA 1
ATOM 709 C C . GLU A 1 163 ? 29.822 19.593 21.809 1.00 8.96 163 GLU A C 1
ATOM 710 O O . GLU A 1 163 ? 30.962 20.052 21.719 1.00 8.98 163 GLU A O 1
ATOM 716 N N . PHE A 1 164 ? 28.853 19.906 20.957 1.00 8.34 164 PHE A N 1
ATOM 717 C CA . PHE A 1 164 ? 29.079 20.874 19.894 1.00 8.12 164 PHE A CA 1
ATOM 718 C C . PHE A 1 164 ? 29.516 22.221 20.487 1.00 7.95 164 PHE A C 1
ATOM 719 O O . PHE A 1 164 ? 30.463 22.845 20.002 1.00 7.71 164 PHE A O 1
ATOM 727 N N . THR A 1 165 ? 28.845 22.663 21.552 1.00 7.67 165 THR A N 1
ATOM 728 C CA . THR A 1 165 ? 29.185 23.940 22.178 1.00 8.26 165 THR A CA 1
ATOM 729 C C . THR A 1 165 ? 30.583 23.900 22.807 1.00 7.86 165 THR A C 1
ATOM 730 O O . THR A 1 165 ? 31.375 24.826 22.623 1.00 7.81 165 THR A O 1
ATOM 734 N N . LEU A 1 166 ? 30.877 22.824 23.537 1.00 7.83 166 LEU A N 1
ATOM 735 C CA . LEU A 1 166 ? 32.194 22.629 24.139 1.00 8.48 166 LEU A CA 1
ATOM 736 C C . LEU A 1 166 ? 33.318 22.847 23.129 1.00 8.67 166 LEU A C 1
ATOM 737 O O . LEU A 1 166 ? 34.298 23.552 23.405 1.00 9.24 166 LEU A O 1
ATOM 742 N N . LEU A 1 167 ? 33.155 22.246 21.949 1.00 8.40 167 LEU A N 1
ATOM 743 C CA . LEU A 1 167 ? 34.240 22.216 20.967 1.00 8.56 167 LEU A CA 1
ATOM 744 C C . LEU A 1 167 ? 34.192 23.337 19.945 1.00 8.94 167 LEU A C 1
ATOM 745 O O . LEU A 1 167 ? 35.120 23.482 19.143 1.00 8.78 167 LEU A O 1
ATOM 750 N N . ASN A 1 168 ? 33.136 24.144 19.993 1.00 8.07 168 ASN A N 1
ATOM 751 C CA . ASN A 1 168 ? 32.975 25.266 19.061 1.00 8.09 168 ASN A CA 1
ATOM 752 C C . ASN A 1 168 ? 32.643 26.540 19.850 1.00 8.64 168 ASN A C 1
ATOM 753 O O . ASN A 1 168 ? 33.483 26.993 20.636 1.00 9.11 168 ASN A O 1
ATOM 758 N N . LYS A 1 169 ? 31.451 27.105 19.669 1.00 9.09 169 LYS A N 1
ATOM 759 C CA . LYS A 1 169 ? 30.924 28.152 20.568 1.00 9.15 169 LYS A CA 1
ATOM 760 C C . LYS A 1 169 ? 29.463 27.811 20.803 1.00 9.32 169 LYS A C 1
ATOM 761 O O . LYS A 1 169 ? 28.948 26.878 20.189 1.00 9.41 169 LYS A O 1
ATOM 767 N N . SER A 1 170 ? 28.774 28.568 21.661 1.00 9.91 170 SER A N 1
ATOM 768 C CA . SER A 1 170 ? 27.327 28.397 21.758 1.00 10.05 170 SER A CA 1
ATOM 769 C C . SER A 1 170 ? 26.667 28.762 20.426 1.00 9.91 170 SER A C 1
ATOM 770 O O . SER A 1 170 ? 27.224 29.521 19.625 1.00 9.72 170 SER A O 1
ATOM 773 N N . GLU A 1 171 ? 25.479 28.220 20.204 1.00 10.55 171 GLU A N 1
ATOM 774 C CA . GLU A 1 171 ? 24.756 28.510 18.967 1.00 10.75 171 GLU A CA 1
ATOM 775 C C . GLU A 1 171 ? 24.507 30.008 18.762 1.00 10.77 171 GLU A C 1
ATOM 776 O O . GLU A 1 171 ? 24.692 30.505 17.648 1.00 10.46 171 GLU A O 1
ATOM 782 N N . MET A 1 172 ? 24.121 30.729 19.819 1.00 10.86 172 MET A N 1
ATOM 783 C CA . MET A 1 172 ? 23.898 32.166 19.690 1.00 11.75 172 MET A CA 1
ATOM 784 C C . MET A 1 172 ? 25.172 32.967 19.433 1.00 11.15 172 MET A C 1
ATOM 785 O O . MET A 1 172 ? 25.134 34.001 18.759 1.00 11.66 172 MET A O 1
ATOM 790 N N . GLU A 1 173 ? 26.310 32.498 19.947 1.00 10.60 173 GLU A N 1
ATOM 791 C CA . GLU A 1 173 ? 27.575 33.149 19.621 1.00 10.18 173 GLU A CA 1
ATOM 792 C C . GLU A 1 173 ? 27.925 32.915 18.142 1.00 9.56 173 GLU A C 1
ATOM 793 O O . GLU A 1 173 ? 28.365 33.833 17.446 1.00 9.88 173 GLU A O 1
ATOM 799 N N . LEU A 1 174 ? 27.750 31.684 17.662 1.00 8.99 174 LEU A N 1
ATOM 800 C CA . LEU A 1 174 ? 27.954 31.443 16.239 1.00 8.85 174 LEU A CA 1
ATOM 801 C C . LEU A 1 174 ? 26.978 32.250 15.371 1.00 8.95 174 LEU A C 1
ATOM 802 O O . LEU A 1 174 ? 27.337 32.680 14.276 1.00 8.68 174 LEU A O 1
ATOM 807 N N . LEU A 1 175 ? 25.746 32.451 15.851 1.00 8.41 175 LEU A N 1
ATOM 808 C CA . LEU A 1 175 ? 24.788 33.281 15.122 1.00 9.13 175 LEU A CA 1
ATOM 809 C C . LEU A 1 175 ? 25.306 34.709 14.974 1.00 9.55 175 LEU A C 1
ATOM 810 O O . LEU A 1 175 ? 25.229 35.285 13.876 1.00 9.97 175 LEU A O 1
ATOM 815 N N . ALA A 1 176 ? 25.832 35.279 16.060 1.00 9.94 176 ALA A N 1
ATOM 816 C CA . ALA A 1 176 ? 26.460 36.603 15.974 1.00 10.43 176 ALA A CA 1
ATOM 817 C C . ALA A 1 176 ? 27.608 36.627 14.953 1.00 10.89 176 ALA A C 1
ATOM 818 O O . ALA A 1 176 ? 27.707 37.556 14.146 1.00 12.11 176 ALA A O 1
ATOM 820 N N . ASP A 1 177 ? 28.473 35.610 14.972 1.00 10.88 177 ASP A N 1
ATOM 821 C CA . ASP A 1 177 ? 29.534 35.501 13.959 1.00 10.96 177 ASP A CA 1
ATOM 822 C C . ASP A 1 177 ? 28.957 35.492 12.543 1.00 10.90 177 ASP A C 1
ATOM 823 O O . ASP A 1 177 ? 29.504 36.143 11.642 1.00 11.69 177 ASP A O 1
ATOM 828 N N . ALA A 1 178 ? 27.875 34.737 12.342 1.00 10.52 178 ALA A N 1
ATOM 829 C CA . ALA A 1 178 ? 27.275 34.615 11.017 1.00 10.85 178 ALA A CA 1
ATOM 830 C C . ALA A 1 178 ? 26.672 35.945 10.567 1.00 11.87 178 ALA A C 1
ATOM 831 O O . ALA A 1 178 ? 26.834 36.329 9.400 1.00 12.03 178 ALA A O 1
ATOM 833 N N . TYR A 1 179 ? 26.005 36.653 11.482 1.00 12.18 179 TYR A N 1
ATOM 834 C CA A TYR A 1 179 ? 25.451 37.972 11.160 0.50 13.05 179 TYR A CA 1
ATOM 835 C CA B TYR A 1 179 ? 25.451 37.974 11.170 0.50 13.31 179 TYR A CA 1
ATOM 836 C C . TYR A 1 179 ? 26.556 38.940 10.746 1.00 13.87 179 TYR A C 1
ATOM 837 O O . TYR A 1 179 ? 26.401 39.690 9.774 1.00 14.32 179 TYR A O 1
ATOM 854 N N . GLU A 1 180 ? 27.673 38.915 11.470 1.00 14.54 180 GLU A N 1
ATOM 855 C CA A GLU A 1 180 ? 28.821 39.760 11.150 0.50 15.56 180 GLU A CA 1
ATOM 856 C CA B GLU A 1 180 ? 28.821 39.761 11.145 0.50 15.62 180 GLU A CA 1
ATOM 857 C C . GLU A 1 180 ? 29.324 39.455 9.733 1.00 15.78 180 GLU A C 1
ATOM 858 O O . GLU A 1 180 ? 29.536 40.367 8.927 1.00 16.10 180 GLU A O 1
ATOM 869 N N . MET A 1 181 ? 29.493 38.169 9.427 1.00 15.72 181 MET A N 1
ATOM 870 C CA A MET A 1 181 ? 30.019 37.744 8.136 0.50 16.33 181 MET A CA 1
ATOM 871 C CA B MET A 1 181 ? 30.010 37.749 8.124 0.50 16.95 181 MET A CA 1
ATOM 872 C C . MET A 1 181 ? 29.094 38.132 6.974 1.00 17.31 181 MET A C 1
ATOM 873 O O . MET A 1 181 ? 29.565 38.491 5.884 1.00 17.64 181 MET A O 1
AT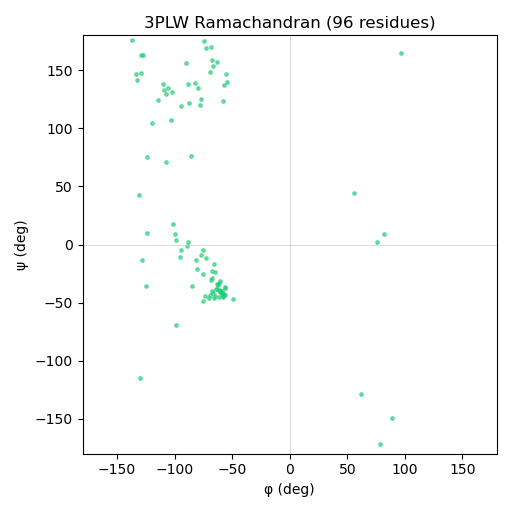OM 882 N N . ALA A 1 182 ? 27.788 38.051 7.212 1.00 17.64 182 ALA A N 1
ATOM 883 C CA . ALA A 1 182 ? 26.790 38.330 6.185 1.00 19.38 182 ALA A CA 1
ATOM 884 C C . ALA A 1 182 ? 26.410 39.808 6.138 1.00 21.26 182 ALA A C 1
ATOM 885 O O . ALA A 1 182 ? 25.551 40.203 5.347 1.00 21.32 182 ALA A O 1
ATOM 887 N N . ASN A 1 183 ? 27.057 40.615 6.976 1.00 23.44 183 ASN A N 1
ATOM 888 C CA . ASN A 1 183 ? 26.768 42.048 7.077 1.00 26.79 183 ASN A CA 1
ATOM 889 C C . ASN A 1 183 ? 25.294 42.336 7.396 1.00 28.21 183 ASN A C 1
ATOM 890 O O . ASN A 1 183 ? 24.665 43.211 6.785 1.00 28.74 183 ASN A O 1
ATOM 895 N N . ILE A 1 184 ? 24.745 41.578 8.344 1.00 30.14 184 ILE A N 1
ATOM 896 C CA . ILE A 1 184 ? 23.408 41.829 8.883 1.00 32.43 184 ILE A CA 1
ATOM 897 C C . ILE A 1 184 ? 23.554 42.516 10.245 1.00 34.29 184 ILE A C 1
ATOM 898 O O . ILE A 1 184 ? 24.335 42.053 11.087 1.00 34.29 184 ILE A O 1
ATOM 903 N N . MET A 1 185 ? 22.818 43.611 10.464 1.00 36.14 185 MET A N 1
ATOM 904 C CA A MET A 1 185 ? 22.897 44.342 11.735 0.50 37.16 185 MET A CA 1
ATOM 905 C CA B MET A 1 185 ? 22.886 44.351 11.727 0.50 37.17 185 MET A CA 1
ATOM 906 C C . MET A 1 185 ? 22.314 43.524 12.885 1.00 37.69 185 MET A C 1
ATOM 907 O O . MET A 1 185 ? 21.224 42.947 12.766 1.00 37.82 185 MET A O 1
ATOM 916 N N . HIS A 1 186 ? 23.051 43.479 13.999 1.00 38.40 186 HIS A N 1
ATOM 917 C CA . HIS A 1 186 ? 22.655 42.700 15.179 1.00 39.20 186 HIS A CA 1
ATOM 918 C C . HIS A 1 186 ? 23.112 43.304 16.510 1.00 39.47 186 HIS A C 1
#